Protein AF-A0A7R8V5K8-F1 (afdb_monomer)

Solvent-accessible surface area (backbone atoms only — not comparable to full-atom values): 5245 Å² total; per-residue (Å²): 132,57,68,50,77,47,80,42,58,65,84,90,46,78,74,52,73,50,75,36,66,36,75,70,87,49,72,66,30,50,53,52,32,50,54,50,49,52,52,54,50,50,55,51,54,51,49,52,53,50,52,56,53,54,53,59,57,59,67,66,70,76,76,84,81,84,86,88,89,83,83,88,89,83,90,79,83,93,76,134

Radius of gyration: 28.57 Å; Cα contacts (8 Å, |Δi|>4): 56; chains: 1; bounding box: 49×51×83 Å

Secondary structure (DSSP, 8-state):
--EEEEEEEETTEEEEEEEEE--SSSHHHHHHHHHHHHHHHHHHHHHHHHHHHHHHHHTTSSSS----------------

Foldseek 3Di:
DDWDWDFDADVPHTDDIDIFDQDDDDPVSVVVSVVVVVVVVVVVVVVVVVVVVVVVVVVVPPPPDDDDDDDDDDDDDDDD

Organism: Hermetia illucens (NCBI:txid343691)

pLDDT: mean 78.36, std 20.15, range [41.78, 96.75]

Mean predicted aligned error: 13.77 Å

Sequence (80 aa):
MSAITIDIKKGEKALENLTVSIDGNSIGDLLASLKTAKNDSNAFLTTLVNQEKGMKNRKHEEIESSDDDTQKDTNKKPKT

Structure (mmCIF, N/CA/C/O backbone):
data_AF-A0A7R8V5K8-F1
#
_entry.id   AF-A0A7R8V5K8-F1
#
loop_
_atom_site.group_PDB
_atom_site.id
_atom_site.type_symbol
_atom_site.label_atom_id
_atom_site.label_alt_id
_at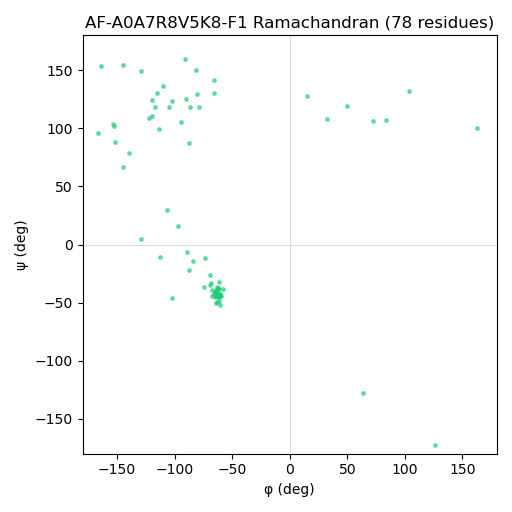om_site.label_comp_id
_atom_site.label_asym_id
_atom_site.label_entity_id
_atom_site.label_seq_id
_atom_site.pdbx_PDB_ins_code
_atom_site.Cartn_x
_atom_site.Cartn_y
_atom_site.Cartn_z
_atom_site.occupancy
_atom_site.B_iso_or_equiv
_atom_site.auth_seq_id
_atom_site.auth_comp_id
_atom_site.auth_asym_id
_atom_site.auth_atom_id
_atom_site.pdbx_PDB_model_num
ATOM 1 N N . MET A 1 1 ? -2.239 -4.866 -18.410 1.00 73.25 1 MET A N 1
ATOM 2 C CA . MET A 1 1 ? -1.305 -4.301 -17.415 1.00 73.25 1 MET A CA 1
ATOM 3 C C . MET A 1 1 ? -1.362 -5.177 -16.183 1.00 73.25 1 MET A C 1
ATOM 5 O O . MET A 1 1 ? -2.457 -5.600 -15.828 1.00 73.25 1 MET A O 1
ATOM 9 N N . SER A 1 2 ? -0.213 -5.496 -15.594 1.00 91.06 2 SER A N 1
ATOM 10 C CA . SER A 1 2 ? -0.148 -6.257 -14.342 1.00 91.06 2 SER A CA 1
ATOM 11 C C . SER A 1 2 ? -0.376 -5.317 -13.157 1.00 91.06 2 SER A C 1
ATOM 13 O O . SER A 1 2 ? -0.035 -4.138 -13.237 1.00 91.06 2 SER A O 1
ATOM 15 N N . ALA A 1 3 ? -0.950 -5.822 -12.068 1.00 93.94 3 ALA A N 1
ATOM 16 C CA . ALA A 1 3 ? -1.226 -5.028 -10.875 1.00 93.94 3 ALA A CA 1
ATOM 17 C C . ALA A 1 3 ? -1.043 -5.858 -9.601 1.00 93.94 3 ALA A C 1
ATOM 19 O O . ALA A 1 3 ? -1.184 -7.082 -9.614 1.00 93.94 3 ALA A O 1
ATOM 20 N N . ILE A 1 4 ? -0.743 -5.164 -8.507 1.00 94.12 4 ILE A N 1
ATOM 21 C CA . ILE A 1 4 ? -0.759 -5.690 -7.144 1.00 94.12 4 ILE A CA 1
ATOM 22 C C . ILE A 1 4 ? -2.046 -5.189 -6.497 1.00 94.12 4 ILE A C 1
ATOM 24 O O . ILE A 1 4 ? -2.268 -3.980 -6.431 1.00 94.12 4 ILE A O 1
ATOM 28 N N . THR A 1 5 ? -2.871 -6.107 -6.004 1.00 94.31 5 THR A N 1
ATOM 29 C CA . THR A 1 5 ? -4.112 -5.781 -5.294 1.00 94.31 5 THR A CA 1
ATOM 30 C C . THR A 1 5 ? -4.008 -6.239 -3.846 1.00 94.31 5 THR A C 1
ATOM 32 O O . THR A 1 5 ? -3.622 -7.377 -3.576 1.00 94.31 5 THR A O 1
ATOM 35 N N . ILE A 1 6 ? -4.330 -5.340 -2.918 1.00 94.12 6 ILE A N 1
ATOM 36 C CA . ILE A 1 6 ? -4.326 -5.580 -1.477 1.00 94.12 6 ILE A CA 1
ATOM 37 C C . ILE A 1 6 ? -5.730 -5.299 -0.948 1.00 94.12 6 ILE A C 1
ATOM 39 O O . ILE A 1 6 ? -6.154 -4.146 -0.860 1.00 94.12 6 ILE A O 1
ATOM 43 N N . ASP A 1 7 ? -6.426 -6.366 -0.566 1.00 93.75 7 ASP A N 1
ATOM 44 C CA . ASP A 1 7 ? -7.746 -6.287 0.056 1.00 93.75 7 ASP A CA 1
ATOM 45 C C . ASP A 1 7 ? -7.597 -6.104 1.569 1.00 93.75 7 ASP A C 1
ATOM 47 O O . ASP A 1 7 ? -7.070 -6.975 2.270 1.00 93.75 7 ASP A O 1
ATOM 51 N N . ILE A 1 8 ? -8.099 -4.990 2.099 1.00 90.06 8 ILE A N 1
ATOM 52 C CA . ILE A 1 8 ? -8.032 -4.679 3.528 1.00 90.06 8 ILE A CA 1
ATOM 53 C C . ILE A 1 8 ? -9.408 -4.906 4.151 1.00 90.06 8 ILE A C 1
ATOM 55 O O . ILE A 1 8 ? -10.395 -4.255 3.800 1.00 90.06 8 ILE A O 1
ATOM 59 N N . LYS A 1 9 ? -9.479 -5.836 5.109 1.00 92.25 9 LYS A N 1
ATOM 60 C CA . LYS A 1 9 ? -10.723 -6.246 5.779 1.00 92.25 9 LYS A CA 1
ATOM 61 C C . LYS A 1 9 ? -10.579 -6.205 7.299 1.00 92.25 9 LYS A C 1
ATOM 63 O O . LYS A 1 9 ? -9.503 -6.457 7.837 1.00 92.25 9 LYS A O 1
ATOM 68 N N . LYS A 1 10 ? -11.684 -5.936 8.000 1.00 85.75 10 LYS A N 1
ATOM 69 C CA . LYS A 1 10 ? -11.820 -6.122 9.456 1.00 85.75 10 LYS A CA 1
ATOM 70 C C . LYS A 1 10 ? -12.841 -7.229 9.701 1.00 85.75 10 LYS A C 1
ATOM 72 O O . LYS A 1 10 ? -14.046 -6.994 9.616 1.00 85.75 10 LYS A O 1
ATOM 77 N N . GLY A 1 11 ? -12.349 -8.439 9.968 1.00 88.19 11 GLY A N 1
ATOM 78 C CA . GLY A 1 11 ? -13.176 -9.648 9.915 1.00 88.19 11 GLY A CA 1
ATOM 79 C C . GLY A 1 11 ? -13.669 -9.884 8.485 1.00 88.19 11 GLY A C 1
ATOM 80 O O . GLY A 1 11 ? -12.878 -9.847 7.546 1.00 88.19 11 GLY A O 1
ATOM 81 N N . GLU A 1 12 ? -14.977 -10.060 8.314 1.00 88.94 12 GLU A N 1
ATOM 82 C CA . GLU A 1 12 ? -15.604 -10.240 6.994 1.00 88.94 12 GLU A CA 1
ATOM 83 C C . GLU A 1 12 ? -15.906 -8.914 6.275 1.00 88.94 12 GLU A C 1
ATOM 85 O O . GLU A 1 12 ? -16.157 -8.898 5.070 1.00 88.94 12 GLU A O 1
ATOM 90 N N . LYS A 1 13 ? -15.856 -7.777 6.985 1.00 86.62 13 LYS A N 1
ATOM 91 C CA . LYS A 1 13 ? -16.158 -6.465 6.407 1.00 86.62 13 LYS A CA 1
ATOM 92 C C . LYS A 1 13 ? -14.971 -5.944 5.599 1.00 86.62 13 LYS A C 1
ATOM 94 O O . LYS A 1 13 ? -13.911 -5.667 6.166 1.00 86.62 13 LYS A O 1
ATOM 99 N N . ALA A 1 14 ? -15.178 -5.737 4.300 1.00 87.62 14 ALA A N 1
ATOM 100 C CA . ALA A 1 14 ? -14.243 -4.999 3.458 1.00 87.62 14 ALA A CA 1
ATOM 101 C C . ALA A 1 14 ? -14.176 -3.529 3.890 1.00 87.62 14 ALA A C 1
ATOM 103 O O . ALA A 1 14 ? -15.211 -2.891 4.099 1.00 87.62 14 ALA A O 1
ATOM 104 N N . LEU A 1 15 ? -12.955 -3.026 4.067 1.00 88.69 15 LEU A N 1
ATOM 105 C CA . LEU A 1 15 ? -12.698 -1.626 4.386 1.00 88.69 15 LEU A CA 1
ATOM 106 C C . LEU A 1 15 ? -12.237 -0.860 3.150 1.00 88.69 15 LEU A C 1
ATOM 108 O O . LEU A 1 15 ? -12.747 0.227 2.927 1.00 88.69 15 LEU A O 1
ATOM 112 N N . GLU A 1 16 ? -11.307 -1.424 2.375 1.00 91.06 16 GLU A N 1
ATOM 113 C CA . GLU A 1 16 ? -10.706 -0.773 1.203 1.00 91.06 16 GLU A CA 1
ATOM 114 C C . GLU A 1 16 ? -9.993 -1.809 0.321 1.00 91.06 16 GLU A C 1
ATOM 116 O O . GLU A 1 16 ? -9.506 -2.819 0.839 1.00 91.06 16 GLU A O 1
ATOM 121 N N . ASN A 1 17 ? -9.871 -1.529 -0.980 1.00 91.44 17 ASN A N 1
ATOM 122 C CA . ASN A 1 17 ? -9.041 -2.302 -1.906 1.00 91.44 17 ASN A CA 1
ATOM 123 C C . ASN A 1 17 ? -7.974 -1.390 -2.520 1.00 91.44 17 ASN A C 1
ATOM 125 O O . ASN A 1 17 ? -8.282 -0.525 -3.340 1.00 91.44 17 ASN A O 1
ATOM 129 N N . LEU A 1 18 ? -6.710 -1.606 -2.158 1.00 93.31 18 LEU A N 1
ATOM 130 C CA . LEU A 1 18 ? -5.591 -0.847 -2.713 1.00 93.31 18 LEU A CA 1
ATOM 131 C C . LEU A 1 18 ? -5.069 -1.550 -3.962 1.00 93.31 18 LEU A C 1
ATOM 133 O O . LEU A 1 18 ? -4.713 -2.726 -3.916 1.00 93.31 18 LEU A O 1
ATOM 137 N N . THR A 1 19 ? -5.009 -0.827 -5.077 1.00 95.19 19 THR A N 1
ATOM 138 C CA . THR A 1 19 ? -4.471 -1.347 -6.338 1.00 95.19 19 THR A CA 1
ATOM 139 C C . THR A 1 19 ? -3.287 -0.505 -6.777 1.00 95.19 19 THR A C 1
ATOM 141 O O . THR A 1 19 ? -3.413 0.705 -6.945 1.00 95.19 19 THR A O 1
ATOM 144 N N . VAL A 1 20 ? -2.148 -1.159 -6.994 1.00 95.06 20 VAL A N 1
ATOM 145 C CA . VAL A 1 20 ? -0.931 -0.536 -7.517 1.00 95.06 20 VAL A CA 1
ATOM 146 C C . VAL A 1 20 ? -0.598 -1.165 -8.860 1.00 95.06 20 VAL A C 1
ATOM 148 O O . VAL A 1 20 ? -0.352 -2.371 -8.953 1.00 95.06 20 VAL A O 1
ATOM 151 N N . SER A 1 21 ? -0.589 -0.345 -9.907 1.00 95.25 21 SER A N 1
ATOM 152 C CA . SER A 1 21 ? -0.156 -0.760 -11.240 1.00 95.25 21 SER A CA 1
ATOM 153 C C . SER A 1 21 ? 1.334 -1.107 -11.244 1.00 95.25 21 SER A C 1
ATOM 155 O O . SER A 1 21 ? 2.147 -0.468 -10.570 1.00 95.25 21 SER A O 1
ATOM 157 N N . ILE A 1 22 ? 1.696 -2.144 -11.998 1.00 94.44 22 ILE A N 1
ATOM 158 C CA . ILE A 1 22 ? 3.094 -2.463 -12.283 1.00 94.44 22 ILE A CA 1
ATOM 159 C C . ILE A 1 22 ? 3.453 -1.811 -13.613 1.00 94.44 22 ILE A C 1
ATOM 161 O O . ILE A 1 22 ? 3.036 -2.277 -14.677 1.00 94.44 22 ILE A O 1
ATOM 165 N N . ASP A 1 23 ? 4.220 -0.728 -13.529 1.00 88.50 23 ASP A N 1
ATOM 166 C CA . ASP A 1 23 ? 4.671 0.037 -14.686 1.00 88.50 23 ASP A CA 1
ATOM 167 C C . ASP A 1 23 ? 5.978 -0.554 -15.213 1.00 88.50 23 ASP A C 1
ATOM 169 O O . ASP A 1 23 ? 7.070 -0.158 -14.819 1.00 88.50 23 ASP A O 1
ATOM 173 N N . GLY A 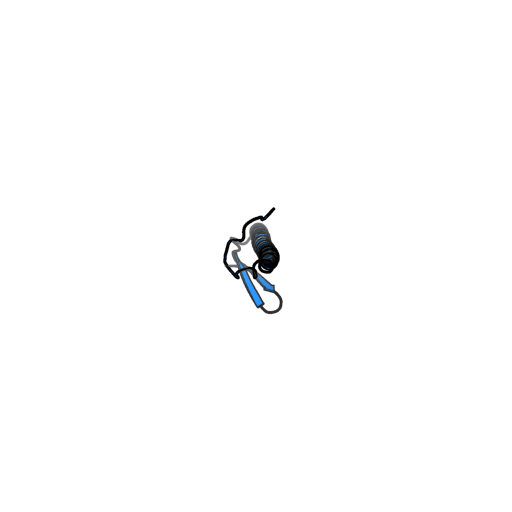1 24 ? 5.851 -1.538 -16.099 1.00 89.75 24 GLY A N 1
ATOM 174 C CA . GLY A 1 24 ? 6.982 -2.179 -16.761 1.00 89.75 24 GLY A CA 1
ATOM 175 C C . GLY A 1 24 ? 6.985 -3.695 -16.618 1.00 89.75 24 GLY A C 1
ATOM 176 O O . GLY A 1 24 ? 6.027 -4.317 -16.155 1.00 89.75 24 GLY A O 1
ATOM 177 N N . ASN A 1 25 ? 8.079 -4.297 -17.076 1.00 92.44 25 ASN A N 1
ATOM 178 C CA . ASN A 1 25 ? 8.205 -5.746 -17.238 1.00 92.44 25 ASN A CA 1
ATOM 179 C C . ASN A 1 25 ? 9.477 -6.300 -16.580 1.00 92.44 25 ASN A C 1
ATOM 181 O O . ASN A 1 25 ? 9.772 -7.487 -16.726 1.00 92.44 25 ASN A O 1
ATOM 185 N N . SER A 1 26 ? 10.248 -5.465 -15.879 1.00 95.94 26 SER A N 1
ATOM 186 C CA . SER A 1 26 ? 11.435 -5.906 -15.157 1.00 95.94 26 SER A CA 1
ATOM 187 C C . SER A 1 26 ? 11.107 -6.286 -13.711 1.00 95.94 26 SER A C 1
ATOM 189 O O . SER A 1 26 ? 10.118 -5.849 -13.121 1.00 95.94 26 SER A O 1
ATOM 191 N N . ILE A 1 27 ? 11.988 -7.078 -13.096 1.00 94.31 27 ILE A N 1
ATOM 192 C CA . ILE A 1 27 ? 11.923 -7.356 -11.652 1.00 94.31 27 ILE A CA 1
ATOM 193 C C . ILE A 1 27 ? 12.087 -6.057 -10.844 1.00 94.31 27 ILE A C 1
ATOM 195 O O . ILE A 1 27 ? 11.494 -5.923 -9.776 1.00 94.31 27 ILE A O 1
ATOM 199 N N . GLY A 1 28 ? 12.860 -5.089 -11.353 1.00 96.69 28 GLY A N 1
ATOM 200 C CA . GLY A 1 28 ? 13.020 -3.777 -10.724 1.00 96.69 28 GLY A CA 1
ATOM 201 C C . GLY A 1 28 ? 11.698 -3.018 -10.617 1.00 96.69 28 GLY A C 1
ATOM 202 O O . GLY A 1 28 ? 11.390 -2.487 -9.551 1.00 96.69 28 GLY A O 1
ATOM 203 N N . ASP A 1 29 ? 10.887 -3.056 -11.674 1.00 95.19 29 ASP A N 1
ATOM 204 C CA . ASP A 1 29 ? 9.565 -2.417 -11.711 1.00 95.19 29 ASP A CA 1
ATOM 205 C C . ASP A 1 29 ? 8.613 -3.085 -10.713 1.00 95.19 29 ASP A C 1
ATOM 207 O O . ASP A 1 29 ? 7.942 -2.412 -9.932 1.00 95.19 29 ASP A O 1
ATOM 211 N N . LEU A 1 30 ? 8.631 -4.423 -10.646 1.00 95.56 30 LEU A N 1
ATOM 212 C CA . LEU A 1 30 ? 7.863 -5.170 -9.647 1.00 95.56 30 LEU A CA 1
ATOM 213 C C . LEU A 1 30 ? 8.264 -4.784 -8.214 1.00 95.56 30 LEU A C 1
ATOM 215 O O . LEU A 1 30 ? 7.397 -4.569 -7.367 1.00 95.56 30 LEU A O 1
ATOM 219 N N . LEU A 1 31 ? 9.565 -4.676 -7.928 1.00 96.50 31 LEU A N 1
ATOM 220 C CA . LEU A 1 31 ? 10.060 -4.268 -6.609 1.00 96.50 31 LEU A CA 1
ATOM 221 C C . LEU A 1 31 ? 9.649 -2.832 -6.260 1.00 96.50 31 LEU A C 1
ATOM 223 O O . LEU A 1 31 ? 9.296 -2.561 -5.109 1.00 96.50 31 LEU A O 1
ATOM 227 N N . ALA A 1 32 ? 9.668 -1.922 -7.236 1.00 96.19 32 ALA A N 1
ATOM 228 C CA . ALA A 1 32 ? 9.204 -0.553 -7.058 1.00 96.19 32 ALA A CA 1
ATOM 229 C C . ALA A 1 32 ? 7.704 -0.515 -6.726 1.00 96.19 32 ALA A C 1
ATOM 231 O O . ALA A 1 32 ? 7.324 0.062 -5.705 1.00 96.19 32 ALA A O 1
ATOM 232 N N . SER A 1 33 ? 6.866 -1.210 -7.501 1.00 96.50 33 SER A N 1
ATOM 233 C CA . SER A 1 33 ? 5.423 -1.297 -7.245 1.00 96.50 33 SER A CA 1
ATOM 234 C C . SER A 1 33 ? 5.103 -1.969 -5.906 1.00 96.50 33 SER A C 1
ATOM 236 O O . SER A 1 33 ? 4.220 -1.505 -5.188 1.00 96.50 33 SER A O 1
ATOM 238 N N . LEU A 1 34 ? 5.854 -3.000 -5.497 1.00 95.94 34 LEU A N 1
ATOM 239 C CA . LEU A 1 34 ? 5.716 -3.617 -4.169 1.00 95.94 34 LEU A CA 1
ATOM 240 C C . LEU A 1 34 ? 6.053 -2.638 -3.037 1.00 95.94 34 LEU A C 1
ATOM 242 O O . LEU A 1 34 ? 5.385 -2.628 -2.000 1.00 95.94 34 LEU A O 1
ATOM 246 N N . LYS A 1 35 ? 7.079 -1.799 -3.219 1.00 96.75 35 LYS A N 1
ATOM 247 C CA . LYS A 1 35 ? 7.449 -0.771 -2.239 1.00 96.75 35 LYS A CA 1
ATOM 248 C C . LYS A 1 35 ? 6.350 0.284 -2.099 1.00 96.75 35 LYS A C 1
ATOM 250 O O . LYS A 1 35 ? 6.034 0.661 -0.971 1.00 96.75 35 LYS A O 1
ATOM 255 N N . THR A 1 36 ? 5.750 0.709 -3.209 1.00 96.25 36 THR A N 1
ATOM 256 C CA . THR A 1 36 ? 4.585 1.606 -3.211 1.00 96.25 36 THR A CA 1
ATOM 257 C C . THR A 1 36 ? 3.406 0.963 -2.487 1.00 96.25 36 THR A C 1
ATOM 259 O O . THR A 1 36 ? 2.923 1.514 -1.503 1.00 96.25 36 THR A O 1
ATOM 262 N N . ALA A 1 37 ? 3.042 -0.267 -2.862 1.00 95.62 37 ALA A N 1
ATOM 263 C CA . ALA A 1 37 ? 1.926 -0.989 -2.256 1.00 95.62 37 ALA A CA 1
ATOM 264 C C . ALA A 1 37 ? 2.084 -1.163 -0.733 1.00 95.62 37 ALA A C 1
ATOM 266 O O . ALA A 1 37 ? 1.121 -1.006 0.022 1.00 95.62 37 ALA A O 1
ATOM 267 N N . LYS A 1 38 ? 3.312 -1.421 -0.259 1.00 95.88 38 LYS A N 1
ATOM 268 C CA . LYS A 1 38 ? 3.639 -1.465 1.175 1.00 95.88 38 LYS A CA 1
ATOM 269 C C . LYS A 1 38 ? 3.389 -0.120 1.862 1.00 95.88 38 LYS A C 1
ATOM 271 O O . LYS A 1 38 ? 2.808 -0.089 2.947 1.00 95.88 38 LYS A O 1
ATOM 276 N N . ASN A 1 39 ? 3.874 0.972 1.278 1.00 96.56 39 ASN A N 1
ATOM 277 C CA . ASN A 1 39 ? 3.756 2.299 1.877 1.00 96.56 39 ASN A CA 1
ATOM 278 C C . ASN A 1 39 ? 2.293 2.745 1.961 1.00 96.56 39 ASN A C 1
ATOM 280 O O . ASN A 1 39 ? 1.861 3.185 3.028 1.00 96.56 39 ASN A O 1
ATOM 284 N N . ASP A 1 40 ? 1.529 2.547 0.889 1.00 94.44 40 ASP A N 1
ATOM 285 C CA . ASP A 1 40 ? 0.114 2.921 0.824 1.00 94.44 40 ASP A CA 1
ATOM 286 C C . ASP A 1 40 ? -0.715 2.120 1.833 1.00 94.44 40 ASP A C 1
ATOM 288 O O . ASP A 1 40 ? -1.496 2.686 2.602 1.00 94.44 40 ASP A O 1
ATOM 292 N N . SER A 1 41 ? -0.463 0.809 1.923 1.00 94.81 41 SER A N 1
ATOM 293 C CA . SER A 1 41 ? -1.116 -0.057 2.912 1.00 94.81 41 SER A CA 1
ATOM 294 C C . SER A 1 41 ? -0.822 0.389 4.343 1.00 94.81 41 SER A C 1
ATOM 296 O O . SER A 1 41 ? -1.728 0.475 5.172 1.00 94.81 41 SER A O 1
ATOM 298 N N . ASN A 1 42 ? 0.434 0.725 4.646 1.00 95.44 42 ASN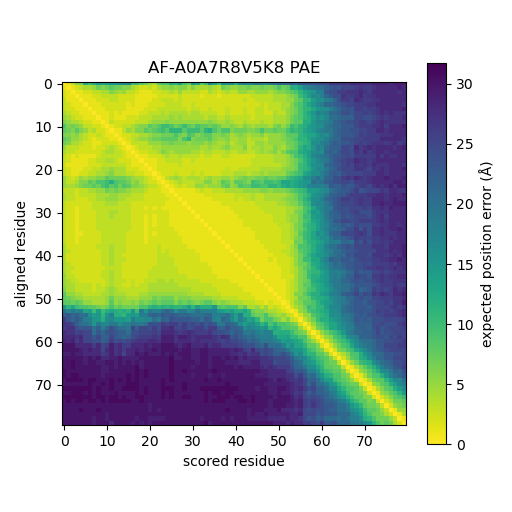 A N 1
ATOM 299 C CA . ASN A 1 42 ? 0.817 1.201 5.974 1.00 95.44 42 ASN A CA 1
ATOM 300 C C . ASN A 1 42 ? 0.165 2.544 6.322 1.00 95.44 42 ASN A C 1
ATOM 302 O O . ASN A 1 42 ? -0.283 2.728 7.4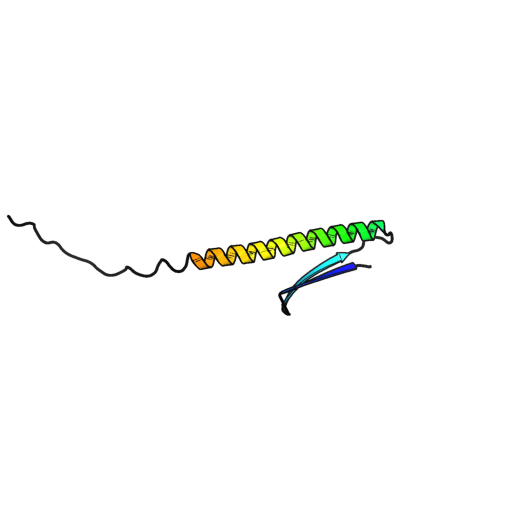57 1.00 95.44 42 ASN A O 1
ATOM 306 N N . ALA A 1 43 ? 0.096 3.475 5.369 1.00 94.56 43 ALA A N 1
ATOM 307 C CA . ALA A 1 43 ? -0.542 4.773 5.569 1.00 94.56 43 ALA A CA 1
ATOM 308 C C . ALA A 1 43 ? -2.044 4.617 5.857 1.00 94.56 43 ALA A C 1
ATOM 310 O O . ALA A 1 43 ? -2.570 5.212 6.807 1.00 94.56 43 ALA A O 1
ATOM 311 N N . PHE A 1 44 ? -2.719 3.755 5.095 1.00 93.50 44 PHE A N 1
ATOM 312 C CA . PHE A 1 44 ? -4.134 3.465 5.293 1.00 93.50 44 PHE A CA 1
ATOM 313 C C . PHE A 1 44 ? -4.404 2.8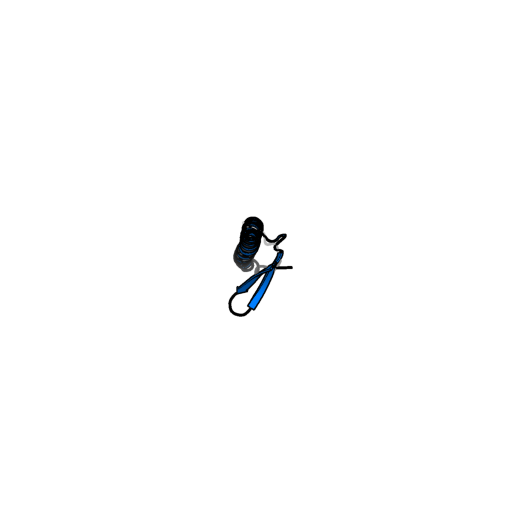05 6.652 1.00 93.50 44 PHE A C 1
ATOM 315 O O . PHE A 1 44 ? -5.224 3.294 7.432 1.00 93.50 44 PHE A O 1
ATOM 322 N N . LEU A 1 45 ? -3.662 1.749 7.001 1.00 92.81 45 LEU A N 1
ATOM 323 C CA . LEU A 1 45 ? -3.813 1.069 8.292 1.00 92.81 45 LEU A CA 1
ATOM 324 C C . LEU A 1 45 ? -3.520 2.002 9.476 1.00 92.81 45 LEU A C 1
ATOM 326 O O . LEU A 1 45 ? -4.229 1.964 10.481 1.00 92.81 45 LEU A O 1
ATOM 330 N N . THR A 1 46 ? -2.527 2.885 9.353 1.00 94.19 46 THR A N 1
ATOM 331 C CA . THR A 1 46 ? -2.229 3.899 10.379 1.00 94.19 46 THR A CA 1
ATOM 332 C C . THR A 1 46 ? -3.406 4.854 10.570 1.00 94.19 46 THR A C 1
ATOM 334 O O . THR A 1 46 ? -3.776 5.171 11.702 1.00 94.19 46 THR A O 1
ATOM 337 N N . THR A 1 47 ? -4.040 5.272 9.472 1.00 92.12 47 THR A N 1
ATOM 338 C CA . THR A 1 47 ? -5.233 6.126 9.508 1.00 92.12 47 THR A CA 1
ATOM 339 C C . THR A 1 47 ? -6.385 5.425 10.222 1.00 92.12 47 THR A C 1
ATOM 341 O O . THR A 1 47 ? -6.992 6.016 11.115 1.00 92.12 47 THR A O 1
ATOM 344 N N . LEU A 1 48 ? -6.634 4.148 9.918 1.00 91.12 48 LEU A N 1
ATOM 345 C CA . LEU A 1 48 ? -7.663 3.353 10.593 1.00 91.12 48 LEU A CA 1
ATOM 346 C C . LEU A 1 48 ? -7.408 3.214 12.099 1.00 91.12 48 LEU A C 1
ATOM 348 O O . LEU A 1 48 ? -8.326 3.384 12.902 1.00 91.12 48 LEU A O 1
ATOM 352 N N . VAL A 1 49 ? -6.161 2.952 12.501 1.00 90.75 49 VAL A N 1
ATOM 353 C CA . VAL A 1 49 ? -5.788 2.865 13.922 1.00 90.75 49 VAL A CA 1
ATOM 354 C C . VAL A 1 49 ? -6.028 4.199 14.631 1.00 90.75 49 VAL A C 1
ATOM 356 O O . VAL A 1 49 ? -6.561 4.220 15.742 1.00 90.75 49 VAL A O 1
ATOM 359 N N . ASN A 1 50 ? -5.666 5.315 13.999 1.00 90.25 50 ASN A N 1
ATOM 360 C CA . ASN A 1 50 ? -5.859 6.645 14.572 1.00 90.25 50 ASN A CA 1
ATOM 361 C C . ASN A 1 50 ? -7.341 7.022 14.676 1.00 90.25 50 ASN A C 1
ATOM 363 O O . ASN A 1 50 ? -7.749 7.583 15.692 1.00 90.25 50 ASN A O 1
ATOM 367 N N . GLN A 1 51 ? -8.160 6.667 13.683 1.00 87.44 51 GLN A N 1
ATOM 368 C CA . GLN A 1 51 ? -9.614 6.834 13.749 1.00 87.44 51 GLN A CA 1
ATOM 369 C C . GLN A 1 51 ? -10.216 6.019 14.899 1.00 87.44 51 GLN A C 1
ATOM 371 O O . GLN A 1 51 ? -11.002 6.552 15.682 1.00 87.44 51 GLN A O 1
ATOM 376 N N . GLU A 1 52 ? -9.803 4.757 15.065 1.00 84.50 52 GLU A N 1
ATOM 377 C CA . GLU A 1 52 ? -10.306 3.914 16.152 1.00 84.50 52 GLU A CA 1
ATOM 378 C C . GLU A 1 52 ? -9.911 4.468 17.534 1.00 84.50 52 GLU 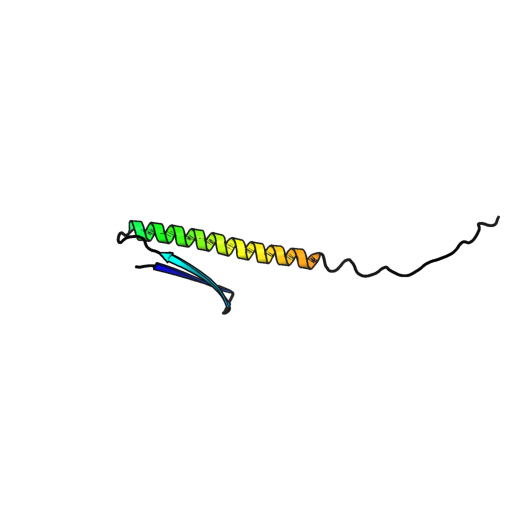A C 1
ATOM 380 O O . GLU A 1 52 ? -10.730 4.477 18.455 1.00 84.50 52 GLU A O 1
ATOM 385 N N . LYS A 1 53 ? -8.685 4.985 17.686 1.00 81.62 53 LYS A N 1
ATOM 386 C CA . LYS A 1 53 ? -8.232 5.636 18.928 1.00 81.62 53 LYS A CA 1
ATOM 387 C C . LYS A 1 53 ? -8.967 6.953 19.198 1.00 81.62 53 LYS A C 1
ATOM 389 O O . LYS A 1 53 ? -9.414 7.176 20.319 1.00 81.62 53 LYS A O 1
ATOM 394 N N . GLY A 1 54 ? -9.149 7.796 18.181 1.00 70.75 54 GLY A N 1
ATOM 395 C CA . GLY A 1 54 ? -9.872 9.065 18.305 1.00 70.75 54 GLY A CA 1
ATOM 396 C C . GLY A 1 54 ? -11.345 8.882 18.688 1.00 70.75 54 GLY A C 1
ATOM 397 O O . GLY A 1 54 ? -11.872 9.645 19.495 1.00 70.75 54 GLY A O 1
ATOM 398 N N . MET A 1 55 ? -11.998 7.831 18.180 1.00 59.91 55 MET A N 1
ATOM 399 C CA . MET A 1 55 ? -13.366 7.473 18.579 1.00 59.91 55 MET A CA 1
ATOM 400 C C . MET A 1 55 ? -13.457 6.970 20.026 1.00 59.91 55 MET A C 1
ATOM 402 O O . MET A 1 55 ? -14.468 7.215 20.681 1.00 59.91 55 MET A O 1
ATOM 406 N N . LYS A 1 56 ? -12.427 6.285 20.544 1.00 57.94 56 LYS A N 1
ATOM 407 C CA . LYS A 1 56 ? -12.404 5.819 21.943 1.00 57.94 56 LYS A CA 1
ATOM 408 C C . LYS A 1 56 ? -12.281 6.975 22.939 1.00 57.94 56 LYS A C 1
ATOM 410 O O . LYS A 1 56 ? -12.927 6.921 23.977 1.00 57.94 56 LYS A O 1
ATOM 415 N N . ASN A 1 57 ? -11.549 8.036 22.597 1.00 53.94 57 ASN A N 1
ATOM 416 C CA . ASN A 1 57 ? -11.407 9.197 23.481 1.00 53.94 57 ASN A CA 1
ATOM 417 C C . ASN A 1 57 ? -12.664 10.080 23.517 1.00 53.94 57 ASN A C 1
ATOM 419 O O . ASN A 1 57 ? -13.038 10.545 24.585 1.00 53.94 57 ASN A O 1
ATOM 423 N N . ARG A 1 58 ? -13.373 10.258 22.391 1.00 52.06 58 ARG A N 1
ATOM 424 C CA . ARG A 1 58 ? -14.608 11.072 22.366 1.00 52.06 58 ARG A CA 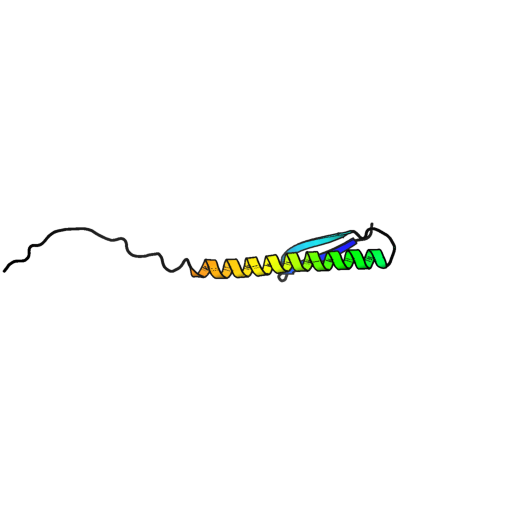1
ATOM 425 C C . ARG A 1 58 ? -15.783 10.441 23.114 1.00 52.06 58 ARG A C 1
ATOM 427 O O . ARG A 1 58 ? -16.634 11.162 23.607 1.00 52.06 58 ARG A O 1
ATOM 434 N N . LYS A 1 59 ? -15.824 9.110 23.240 1.00 48.81 59 LYS A N 1
ATOM 435 C CA . LYS A 1 59 ? -16.860 8.430 24.038 1.00 48.81 59 LYS A CA 1
ATOM 436 C C . LYS A 1 59 ? -16.669 8.570 25.551 1.00 48.81 59 LYS A C 1
ATOM 438 O O . LYS A 1 59 ? -17.575 8.201 26.286 1.00 48.81 59 LYS A O 1
ATOM 443 N N . HIS A 1 60 ? -15.518 9.056 26.018 1.00 44.09 60 HIS A N 1
ATOM 444 C CA . HIS A 1 60 ? -15.283 9.253 27.449 1.00 44.09 60 HIS A CA 1
ATOM 445 C C . HIS A 1 60 ? -15.767 10.631 27.942 1.00 44.09 60 HIS A C 1
ATOM 447 O O . HIS A 1 60 ? -16.059 10.776 29.124 1.00 44.09 60 HIS A O 1
ATOM 453 N N . GLU A 1 61 ? -15.908 11.625 27.062 1.00 47.34 61 GLU A N 1
ATOM 454 C CA . GLU A 1 61 ? -16.293 12.991 27.461 1.00 47.34 61 GLU A CA 1
ATOM 455 C C . GLU A 1 61 ? -17.814 13.239 27.478 1.00 47.34 61 GLU A C 1
ATOM 457 O O . GLU A 1 61 ? -18.256 14.279 27.951 1.00 47.34 61 GLU A O 1
ATOM 462 N N . GLU A 1 62 ? -18.642 12.291 27.026 1.00 44.66 62 GLU A N 1
ATOM 463 C CA . GLU A 1 62 ? -20.093 12.504 26.858 1.00 44.66 62 GLU A CA 1
ATOM 464 C C . GLU A 1 62 ? -20.957 11.991 28.036 1.00 44.66 62 GLU A C 1
ATOM 466 O O . GLU A 1 62 ? -22.164 11.833 27.885 1.00 44.66 62 GLU A O 1
ATOM 471 N N . ILE A 1 63 ? -20.366 11.710 29.212 1.00 51.44 63 ILE A N 1
ATOM 472 C CA . ILE A 1 63 ? -21.102 11.207 30.401 1.00 51.44 63 ILE A CA 1
ATOM 473 C C . ILE A 1 63 ? -21.151 12.219 31.573 1.00 51.44 63 ILE A C 1
ATOM 475 O O . ILE A 1 63 ? -21.957 12.045 32.479 1.00 51.44 63 ILE A O 1
ATOM 479 N N . GLU A 1 64 ? -20.394 13.324 31.564 1.00 48.03 64 GLU A N 1
ATOM 480 C CA . GLU A 1 64 ? -20.344 14.267 32.712 1.00 48.03 64 GLU A CA 1
ATOM 481 C C . GLU A 1 64 ? -21.078 15.608 32.512 1.00 48.03 64 GLU A C 1
ATOM 483 O O . GLU A 1 64 ? -20.707 16.622 33.097 1.00 48.03 64 GLU A O 1
ATOM 488 N N . SER A 1 65 ? -22.143 15.668 31.711 1.00 51.84 65 SER A N 1
ATOM 489 C CA . SER A 1 65 ? -22.967 16.891 31.667 1.00 51.84 65 SER A CA 1
ATOM 490 C C . SER A 1 65 ? -24.451 16.614 31.458 1.00 51.84 65 SER A C 1
ATOM 492 O O . SER A 1 65 ? -25.046 16.961 30.443 1.00 51.84 65 SER A O 1
ATOM 494 N N . SER A 1 66 ? -25.081 15.986 32.448 1.00 54.91 66 SER A N 1
ATOM 495 C CA . SER A 1 66 ? -26.538 16.027 32.614 1.00 54.91 66 SER A CA 1
ATOM 496 C C . SER A 1 66 ? -26.892 15.861 34.086 1.00 54.91 66 SER A C 1
ATOM 498 O O . SER A 1 66 ? -27.012 14.740 34.562 1.00 54.91 66 SER A O 1
ATOM 500 N N . ASP A 1 67 ? -26.941 16.985 34.797 1.00 52.41 67 ASP A N 1
ATOM 501 C CA . ASP A 1 67 ? -27.972 17.333 35.786 1.00 52.41 67 ASP A CA 1
ATOM 502 C C . ASP A 1 67 ? -27.438 18.470 36.657 1.00 52.41 67 ASP A C 1
ATOM 504 O O . ASP A 1 67 ? -26.651 18.229 37.565 1.00 52.41 67 ASP A O 1
ATOM 508 N N . ASP A 1 68 ? -27.858 19.705 36.379 1.00 46.25 68 ASP A N 1
ATOM 509 C CA . ASP A 1 68 ? -28.424 20.546 37.440 1.00 46.25 68 ASP A CA 1
ATOM 510 C C . ASP A 1 68 ? -29.116 21.760 36.814 1.00 46.25 68 ASP A C 1
ATOM 512 O O . ASP A 1 68 ? -28.488 22.759 36.464 1.00 46.25 68 ASP A O 1
ATOM 516 N N . ASP A 1 69 ? -30.428 21.655 36.625 1.00 62.03 69 ASP A N 1
ATOM 517 C CA . ASP A 1 69 ? -31.251 22.787 36.218 1.00 62.03 69 ASP A CA 1
ATOM 518 C C . ASP A 1 69 ? -32.570 22.739 36.994 1.00 62.03 69 ASP A C 1
ATOM 520 O O . ASP A 1 69 ? -33.588 22.269 36.487 1.00 62.03 69 ASP A O 1
ATOM 524 N N . THR A 1 70 ? -32.585 23.166 38.269 1.00 46.47 70 THR A N 1
ATOM 525 C CA . THR A 1 70 ? -33.845 23.502 38.967 1.00 46.47 70 THR A CA 1
ATOM 526 C C . THR A 1 70 ? -33.693 24.533 40.117 1.00 46.47 70 THR A C 1
ATOM 528 O O . THR A 1 70 ? -33.366 24.201 41.247 1.00 46.47 70 THR A O 1
ATOM 531 N N . GLN A 1 71 ? -34.109 25.775 39.814 1.00 50.91 71 GLN A N 1
ATOM 532 C CA . GLN A 1 71 ? -34.935 26.708 40.626 1.00 50.91 71 GLN A CA 1
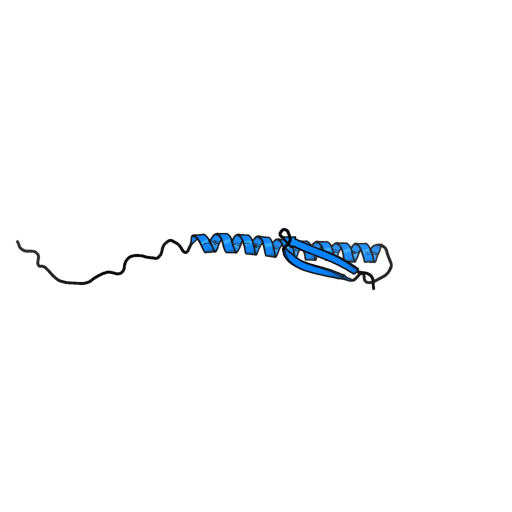ATOM 533 C C . GLN A 1 71 ? -34.356 27.644 41.725 1.00 50.91 71 GLN A C 1
ATOM 535 O O . GLN A 1 71 ? -34.147 27.282 42.873 1.00 50.91 71 GLN A O 1
ATOM 540 N N . LYS A 1 72 ? -34.317 28.942 41.371 1.00 41.78 72 LYS A N 1
ATOM 541 C CA . LYS A 1 72 ? -35.223 30.041 41.814 1.00 41.78 72 LYS A CA 1
ATOM 542 C C . LYS A 1 72 ? -35.528 30.271 43.327 1.00 41.78 72 LYS A C 1
ATOM 544 O O . LYS A 1 72 ? -36.301 29.549 43.939 1.00 41.78 72 LYS A O 1
ATOM 549 N N . ASP A 1 73 ? -35.148 31.481 43.768 1.00 45.53 73 ASP A N 1
ATOM 550 C CA . ASP A 1 73 ? -35.945 32.501 44.505 1.00 45.53 73 ASP A CA 1
ATOM 551 C C . ASP A 1 73 ? -35.815 32.768 46.037 1.00 45.53 73 ASP A C 1
ATOM 553 O O . ASP A 1 73 ? -36.004 31.920 46.901 1.00 45.53 73 ASP A O 1
ATOM 557 N N . THR A 1 74 ? -35.699 34.078 46.323 1.00 52.81 74 THR A N 1
ATOM 558 C CA . THR A 1 74 ? -36.081 34.889 47.511 1.00 52.81 74 THR A CA 1
ATOM 559 C C . THR A 1 74 ? -35.347 34.846 48.875 1.00 52.81 74 THR A C 1
ATOM 561 O O . THR A 1 74 ? -35.576 34.018 49.747 1.00 52.81 74 THR A O 1
ATOM 564 N N . ASN A 1 75 ? -34.598 35.932 49.122 1.00 54.59 75 ASN A N 1
ATOM 565 C CA . ASN A 1 75 ? -34.722 36.889 50.241 1.00 54.59 75 ASN A CA 1
ATOM 566 C C . ASN A 1 75 ? -35.216 36.393 51.630 1.00 54.59 75 ASN A C 1
ATOM 568 O O . ASN A 1 75 ? -36.421 36.284 51.860 1.00 54.59 75 ASN A O 1
ATOM 572 N N . LYS A 1 76 ? -34.314 36.321 52.628 1.00 44.59 76 LYS A N 1
ATOM 573 C CA . LYS A 1 76 ? -34.657 36.535 54.054 1.00 44.59 76 LYS A CA 1
ATOM 574 C C . LYS A 1 76 ? -33.467 37.049 54.892 1.00 44.59 76 LYS A C 1
ATOM 576 O O . LYS A 1 76 ? -32.589 36.295 55.281 1.00 44.59 76 LYS A O 1
ATOM 581 N N . LYS A 1 77 ? -33.496 38.364 55.152 1.00 49.94 77 LYS A N 1
ATOM 582 C CA . LYS A 1 77 ? -33.082 39.125 56.359 1.00 49.94 77 LYS A CA 1
ATOM 583 C C . LYS A 1 77 ? -32.201 38.401 57.410 1.00 49.94 77 LYS A C 1
ATOM 585 O O . LYS A 1 77 ? -32.687 37.441 58.006 1.00 49.94 77 LYS A O 1
ATOM 590 N N . PRO A 1 78 ? -31.047 38.958 57.830 1.00 53.16 78 PRO A N 1
ATOM 591 C CA . PRO A 1 78 ? -30.508 38.659 59.150 1.00 53.16 78 PRO A CA 1
ATOM 592 C C . PRO A 1 78 ? -31.231 39.513 60.203 1.00 53.16 78 PRO A C 1
ATOM 594 O O . PRO A 1 78 ? -31.398 40.727 60.048 1.00 53.16 78 PRO A O 1
ATOM 597 N N . LYS A 1 79 ? -31.716 38.861 61.261 1.00 43.94 79 LYS A N 1
ATOM 598 C CA . LYS A 1 79 ? 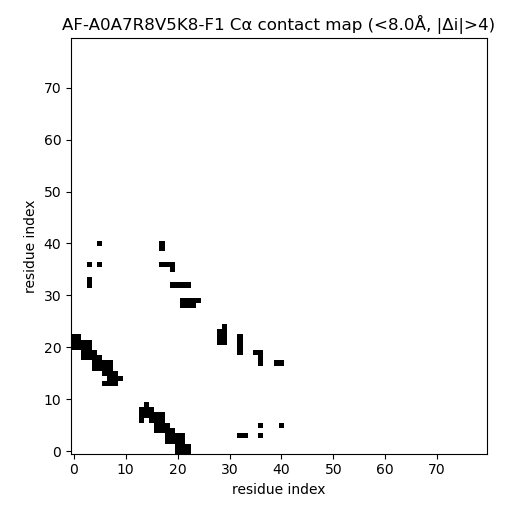-32.230 39.496 62.477 1.00 43.94 79 LYS A CA 1
ATOM 599 C C . LYS A 1 79 ? -31.230 39.202 63.598 1.00 43.94 79 LYS A C 1
ATOM 601 O O . LYS A 1 79 ? -30.843 38.045 63.732 1.00 43.94 79 LYS A O 1
ATOM 606 N N . THR A 1 80 ? -30.959 40.259 64.370 1.00 47.91 80 THR A N 1
ATOM 607 C CA . THR A 1 80 ? -30.255 40.358 65.667 1.00 47.91 80 THR A CA 1
ATOM 608 C C . THR A 1 80 ? -28.785 39.989 65.703 1.00 47.91 80 THR A C 1
ATOM 610 O O . THR A 1 80 ? -28.471 38.799 65.520 1.00 47.91 80 THR A O 1
#